Protein AF-A0A953EU30-F1 (afdb_monomer)

pLDDT: mean 80.93, std 12.47, range [47.41, 94.0]

Sequence (83 aa):
MPPTIDPLVEQKQRDAMTFVLLGGFFTVMALLVLIGTLWTLARPHAMVVNLVAGLILLAMGGAMFGFGVHKRRLADYPREEQP

Mean predicted aligned error: 9.38 Å

Solvent-accessible surface area (backbone atoms only — not comparable to full-atom values): 4499 Å² total; per-residue (Å²): 130,80,85,81,73,56,67,70,59,57,50,53,50,51,54,54,50,50,45,30,52,51,11,46,52,34,32,54,51,13,52,53,35,47,55,52,26,69,78,26,70,92,38,66,71,59,25,51,52,30,46,53,53,16,50,53,34,32,52,53,9,44,48,39,26,49,53,45,51,52,53,48,58,63,67,67,53,79,89,81,81,77,134

Nearest PDB structures (foldseek):
  7a0g-assembly1_FFF  TM=6.231E-01  e=2.522E+00  Serratia marcescens
  5o66-assembly1_F  TM=6.687E-01  e=3.644E+00  Escherichia coli O157:H7
  1wp7-assembly1_B  TM=5.336E-01  e=5.599E+00  Henipavirus nipahense
  8qaf-assembly1_A  TM=4.464E-01  e=8.091E+00  synthetic construct

Secondary structure (DSSP, 8-state):
------HHHHHHHHHHHHHHHHHHHHHHHHHHHHHHHGGGTT-HHHHHHHHHHHHHHHHHHHHHHHHHHHHHHHHTS------

Foldseek 3Di:
DPDPDDVVVVVVVVVLVVLLVVLQVLLVVLVVLLVVLVVCPVPVVSNVVSPVSSVVSNVSSVVSNVVSVVVVVVVPPDPPDDD

Radius of gyration: 19.3 Å; Cα contacts (8 Å, |Δi|>4): 62; chains: 1; bounding box: 40×22×64 Å

Structure (mmCIF, N/CA/C/O backbone):
data_AF-A0A953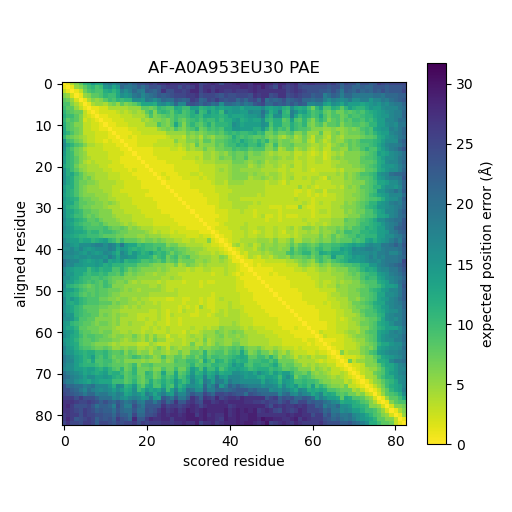EU30-F1
#
_entry.id   AF-A0A953EU30-F1
#
loop_
_atom_site.group_PDB
_atom_site.id
_atom_site.type_symbol
_atom_site.label_atom_id
_atom_site.label_alt_id
_atom_site.label_comp_id
_atom_site.label_asym_id
_atom_site.label_entity_id
_atom_site.label_seq_id
_atom_site.pdbx_PDB_ins_code
_atom_site.Cartn_x
_atom_site.Cartn_y
_atom_site.Cartn_z
_atom_site.occupancy
_atom_site.B_iso_or_equiv
_atom_site.auth_seq_id
_atom_site.auth_comp_id
_atom_site.auth_asym_id
_atom_site.auth_atom_id
_atom_site.pdbx_PDB_model_num
ATOM 1 N N . MET A 1 1 ? 11.515 11.827 -41.132 1.00 62.12 1 MET A N 1
ATOM 2 C CA . MET A 1 1 ? 10.243 11.334 -40.562 1.00 62.12 1 MET A CA 1
ATOM 3 C C . MET A 1 1 ? 10.404 11.273 -39.057 1.00 62.12 1 MET A C 1
ATOM 5 O O . MET A 1 1 ? 11.411 10.717 -38.632 1.00 62.12 1 MET A O 1
ATOM 9 N N . PRO A 1 2 ? 9.495 11.857 -38.261 1.00 66.25 2 PRO A N 1
ATOM 10 C CA . PRO A 1 2 ? 9.471 11.571 -36.831 1.00 66.25 2 PRO A CA 1
ATOM 11 C C . PRO A 1 2 ? 9.221 10.065 -36.629 1.00 66.25 2 PRO A C 1
ATOM 13 O O . PRO A 1 2 ? 8.503 9.469 -37.440 1.00 66.25 2 PRO A O 1
ATOM 16 N N . PRO A 1 3 ? 9.824 9.431 -35.609 1.00 66.44 3 PRO A N 1
ATOM 17 C CA . PRO A 1 3 ? 9.572 8.025 -35.323 1.00 66.44 3 PRO A CA 1
ATOM 18 C C . PRO A 1 3 ? 8.076 7.831 -35.060 1.00 66.44 3 PRO A C 1
ATOM 20 O O . PRO A 1 3 ? 7.495 8.477 -34.189 1.00 66.44 3 PRO A O 1
ATOM 23 N N . THR A 1 4 ? 7.441 6.969 -35.848 1.00 71.81 4 THR A N 1
ATOM 24 C CA . THR A 1 4 ? 6.051 6.556 -35.652 1.00 71.81 4 THR A CA 1
ATOM 25 C C . THR A 1 4 ? 6.056 5.555 -34.502 1.00 71.81 4 THR A C 1
ATOM 27 O O . THR A 1 4 ? 6.316 4.371 -34.698 1.00 71.81 4 THR A O 1
ATOM 30 N N . ILE A 1 5 ? 5.878 6.042 -33.273 1.00 68.38 5 ILE A N 1
ATOM 31 C CA . ILE A 1 5 ? 5.650 5.166 -32.122 1.00 68.38 5 ILE A CA 1
ATOM 32 C C . ILE A 1 5 ? 4.326 4.443 -32.382 1.00 68.38 5 ILE A C 1
ATOM 34 O O . ILE A 1 5 ? 3.312 5.080 -32.662 1.00 68.38 5 ILE A O 1
ATOM 38 N N . ASP A 1 6 ? 4.349 3.114 -32.334 1.00 80.44 6 ASP A N 1
ATOM 39 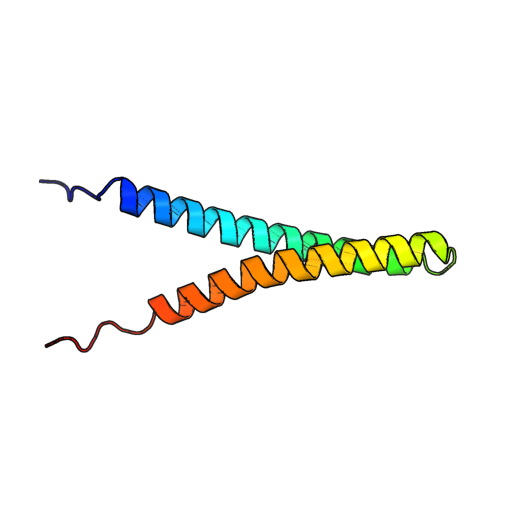C CA . ASP A 1 6 ? 3.147 2.302 -32.483 1.00 80.44 6 ASP A CA 1
ATOM 40 C C . ASP A 1 6 ? 2.174 2.653 -31.335 1.00 80.44 6 ASP A C 1
ATOM 42 O O . ASP A 1 6 ? 2.536 2.480 -30.162 1.00 80.44 6 ASP A O 1
ATOM 46 N N . PRO A 1 7 ? 0.962 3.170 -31.620 1.00 78.44 7 PRO A N 1
ATOM 47 C CA . PRO A 1 7 ? 0.038 3.654 -30.590 1.00 78.44 7 PRO A CA 1
ATOM 48 C C . PRO A 1 7 ? -0.315 2.571 -29.559 1.00 78.44 7 PRO A C 1
ATOM 50 O O . PRO A 1 7 ? -0.585 2.876 -28.396 1.00 78.44 7 PRO A O 1
ATOM 53 N N . LEU A 1 8 ? -0.244 1.293 -29.950 1.00 79.75 8 LEU A N 1
ATOM 54 C CA . LEU A 1 8 ? -0.455 0.157 -29.052 1.00 79.75 8 LEU A CA 1
ATOM 55 C C . LEU A 1 8 ? 0.645 0.027 -27.988 1.00 79.75 8 LEU A C 1
ATOM 57 O O . LEU A 1 8 ? 0.376 -0.398 -26.860 1.00 79.75 8 LEU A O 1
ATOM 61 N N . VAL A 1 9 ? 1.886 0.377 -28.331 1.00 78.25 9 VAL A N 1
ATOM 62 C CA . VAL A 1 9 ? 3.031 0.324 -27.412 1.00 78.25 9 VAL A CA 1
ATOM 63 C C . VAL A 1 9 ? 2.949 1.466 -26.403 1.00 78.25 9 VAL A C 1
ATOM 65 O O . VAL A 1 9 ? 3.137 1.235 -25.206 1.00 78.25 9 VAL A O 1
ATOM 68 N N . GLU A 1 10 ? 2.598 2.668 -26.858 1.00 80.25 10 GLU A N 1
ATOM 69 C CA . GLU A 1 10 ? 2.422 3.837 -25.991 1.00 80.25 10 GLU A CA 1
ATOM 70 C C . GLU A 1 10 ? 1.281 3.628 -24.983 1.00 80.25 10 GLU A C 1
ATOM 72 O O . GLU A 1 10 ? 1.444 3.869 -23.783 1.00 80.25 10 GLU A O 1
ATOM 77 N N . GLN A 1 11 ? 0.147 3.086 -25.435 1.00 82.62 11 GLN A N 1
ATOM 78 C CA . GLN A 1 11 ? -0.992 2.801 -24.563 1.00 82.62 11 GLN A CA 1
ATOM 79 C C . GLN A 1 11 ? -0.643 1.761 -23.484 1.00 82.62 11 GLN A C 1
ATOM 81 O O . GLN A 1 11 ? -0.892 1.990 -22.300 1.00 82.62 11 GLN A O 1
ATOM 86 N N . LYS A 1 12 ? 0.042 0.668 -23.854 1.00 78.69 12 LYS A N 1
ATOM 87 C CA . LYS A 1 12 ? 0.506 -0.346 -22.888 1.00 78.69 12 LYS A CA 1
ATOM 88 C C . LYS A 1 12 ? 1.449 0.223 -21.827 1.00 78.69 12 LYS A C 1
ATOM 90 O O . LYS A 1 12 ? 1.388 -0.195 -20.668 1.00 78.69 12 LYS A O 1
ATOM 95 N N . GLN A 1 13 ? 2.329 1.154 -22.198 1.00 80.31 13 GLN A N 1
ATOM 96 C CA . GLN A 1 13 ? 3.223 1.806 -21.237 1.00 80.31 13 GLN A CA 1
ATOM 97 C C . GLN A 1 13 ? 2.452 2.691 -20.251 1.00 80.31 13 GLN A C 1
ATOM 99 O O . GLN A 1 13 ? 2.736 2.656 -19.048 1.00 80.31 13 GLN A O 1
ATOM 104 N N . ARG A 1 14 ? 1.447 3.434 -20.729 1.00 84.12 14 ARG A N 1
ATOM 105 C CA . ARG A 1 14 ? 0.581 4.261 -19.874 1.00 84.12 14 ARG A CA 1
ATOM 106 C C . ARG A 1 14 ? -0.242 3.423 -18.900 1.00 84.12 14 ARG A C 1
ATOM 108 O O . ARG A 1 14 ? -0.317 3.774 -17.719 1.00 84.12 14 ARG A O 1
ATOM 115 N N . ASP A 1 15 ? -0.786 2.299 -19.351 1.00 85.50 15 ASP A N 1
ATOM 116 C CA . ASP A 1 15 ? -1.546 1.387 -18.491 1.00 85.50 15 ASP A CA 1
ATOM 117 C C . ASP A 1 15 ? -0.651 0.793 -17.395 1.00 85.50 15 ASP A C 1
ATOM 119 O O . ASP A 1 15 ? -1.007 0.798 -16.215 1.00 85.50 15 ASP A O 1
ATOM 123 N N . ALA A 1 16 ? 0.565 0.368 -17.755 1.00 80.81 16 ALA A N 1
ATOM 124 C CA . ALA A 1 16 ? 1.541 -0.141 -16.794 1.00 80.81 16 ALA A CA 1
ATOM 125 C C . ALA A 1 16 ? 1.979 0.926 -15.775 1.00 80.81 16 ALA A C 1
ATOM 127 O O . ALA A 1 16 ? 2.175 0.618 -14.598 1.00 80.81 16 ALA A O 1
ATOM 128 N N . MET A 1 17 ? 2.137 2.183 -16.202 1.00 83.31 17 MET A N 1
ATOM 129 C CA . MET A 1 17 ? 2.465 3.290 -15.300 1.00 83.31 17 MET A CA 1
ATOM 130 C C . MET A 1 17 ? 1.318 3.594 -14.334 1.00 83.31 17 MET A C 1
ATOM 132 O O . MET A 1 17 ? 1.556 3.719 -13.133 1.00 83.31 17 MET A O 1
ATOM 136 N N . THR A 1 18 ? 0.086 3.631 -14.838 1.00 88.38 18 THR A N 1
ATOM 137 C CA . THR A 1 18 ? -1.123 3.813 -14.022 1.00 88.38 18 THR A CA 1
ATOM 138 C C . THR A 1 18 ? -1.258 2.702 -12.984 1.00 88.38 18 THR A C 1
ATOM 140 O O . THR A 1 18 ? -1.518 2.980 -11.816 1.00 88.38 18 THR A O 1
ATOM 143 N N . PHE A 1 19 ? -1.008 1.450 -13.375 1.00 84.44 19 PHE A N 1
ATOM 144 C CA . PHE A 1 19 ? -1.100 0.294 -12.482 1.00 84.44 19 PHE A CA 1
ATOM 145 C C . PHE A 1 19 ? -0.109 0.368 -11.312 1.00 84.44 19 PHE A C 1
ATOM 147 O O . PHE A 1 19 ? -0.479 0.102 -10.168 1.00 84.44 19 PHE A O 1
ATOM 154 N N . VAL A 1 20 ? 1.135 0.786 -11.577 1.00 85.06 20 VAL A N 1
ATOM 155 C CA . VAL A 1 20 ? 2.151 1.005 -10.531 1.00 85.06 20 VAL A CA 1
ATOM 156 C C . VAL A 1 20 ? 1.743 2.140 -9.595 1.00 85.06 20 VAL A C 1
ATOM 158 O O . VAL A 1 20 ? 1.865 1.994 -8.378 1.00 85.06 20 VAL A O 1
ATOM 161 N N . LEU A 1 21 ? 1.237 3.250 -10.144 1.00 89.19 21 LEU A N 1
ATOM 162 C CA . LEU A 1 21 ? 0.779 4.393 -9.349 1.00 89.19 21 LEU A CA 1
ATOM 163 C C . LEU A 1 21 ? -0.365 3.992 -8.411 1.00 89.19 21 LEU A C 1
ATOM 165 O O . LEU A 1 21 ? -0.350 4.324 -7.226 1.00 89.19 21 LEU A O 1
ATOM 169 N N . LEU A 1 22 ? -1.329 3.237 -8.940 1.00 89.12 22 LEU A N 1
ATOM 170 C CA . LEU A 1 22 ? -2.495 2.773 -8.201 1.00 89.12 22 LEU A CA 1
ATOM 171 C C . LEU A 1 22 ? -2.104 1.770 -7.104 1.00 89.12 22 LEU A C 1
ATOM 173 O O . LEU A 1 22 ? -2.573 1.884 -5.972 1.00 89.12 22 LEU A O 1
ATOM 177 N N . GLY A 1 23 ? -1.181 0.847 -7.398 1.00 87.94 23 GLY A N 1
ATOM 178 C CA . GLY A 1 23 ? -0.611 -0.055 -6.394 1.00 87.94 23 GLY A CA 1
ATOM 179 C C . GLY A 1 23 ? 0.104 0.693 -5.265 1.00 87.94 23 GLY A C 1
ATOM 180 O O . GLY A 1 23 ? -0.101 0.394 -4.086 1.00 87.94 23 GLY A O 1
ATOM 181 N N . GLY A 1 24 ? 0.887 1.722 -5.607 1.00 88.75 24 GLY A N 1
ATOM 182 C CA . GLY A 1 24 ? 1.534 2.598 -4.628 1.00 88.75 24 GLY A CA 1
ATOM 183 C C . GLY A 1 24 ? 0.522 3.328 -3.740 1.00 88.75 24 GLY A C 1
ATOM 184 O O . GLY A 1 24 ? 0.645 3.302 -2.516 1.00 88.75 24 GLY A O 1
ATOM 185 N N . PHE A 1 25 ? -0.524 3.905 -4.338 1.00 92.19 25 PHE A N 1
ATOM 186 C CA . PHE A 1 25 ? -1.604 4.570 -3.605 1.00 92.19 25 PHE A CA 1
ATOM 187 C C . PHE A 1 25 ? -2.299 3.629 -2.612 1.00 92.19 25 PHE A C 1
ATOM 189 O O . PHE A 1 25 ? -2.435 3.969 -1.434 1.00 92.19 25 PHE A O 1
ATOM 196 N N . PHE A 1 26 ? -2.681 2.425 -3.051 1.00 90.44 26 PHE A N 1
ATOM 197 C CA . PHE A 1 26 ? -3.303 1.438 -2.166 1.00 90.44 26 PHE A CA 1
ATOM 198 C C . PHE A 1 26 ? -2.381 1.009 -1.028 1.00 90.44 26 PHE A C 1
ATOM 200 O O . PHE A 1 26 ? -2.847 0.841 0.096 1.00 90.44 26 PHE A O 1
ATOM 207 N N . THR A 1 27 ? -1.078 0.903 -1.285 1.00 89.00 27 THR A N 1
ATOM 208 C CA . THR A 1 27 ? -0.089 0.579 -0.248 1.00 89.00 27 THR A CA 1
ATOM 209 C C . THR A 1 27 ? -0.034 1.669 0.826 1.00 89.00 27 THR A C 1
ATOM 211 O O . THR A 1 27 ? -0.069 1.363 2.016 1.00 89.00 27 THR A O 1
ATOM 214 N N . VAL A 1 28 ? -0.012 2.948 0.432 1.00 92.31 28 VAL A N 1
ATOM 215 C CA . VAL A 1 28 ? -0.026 4.074 1.384 1.00 92.31 28 VAL A CA 1
ATOM 216 C C . VAL A 1 28 ? -1.327 4.096 2.188 1.00 92.31 28 VAL A C 1
ATOM 218 O O . VAL A 1 28 ? -1.290 4.235 3.410 1.00 92.31 28 VAL A O 1
ATOM 221 N N . MET A 1 29 ? -2.475 3.901 1.531 1.00 91.75 29 MET A N 1
ATOM 222 C CA . MET A 1 29 ? -3.768 3.808 2.217 1.00 91.75 29 MET A CA 1
ATOM 223 C C . MET A 1 29 ? -3.807 2.646 3.215 1.00 91.75 29 MET A C 1
ATOM 225 O O . MET A 1 29 ? -4.267 2.826 4.341 1.00 91.75 29 MET A O 1
ATOM 229 N N . ALA A 1 30 ? -3.276 1.479 2.845 1.00 91.38 30 ALA A N 1
ATOM 230 C CA . ALA A 1 30 ? -3.190 0.325 3.734 1.00 91.38 30 ALA A CA 1
ATOM 231 C C . ALA A 1 30 ? -2.400 0.643 5.010 1.00 91.38 30 ALA A C 1
ATOM 233 O O . ALA A 1 30 ? -2.850 0.322 6.110 1.00 91.38 30 ALA A O 1
ATOM 234 N N . LEU A 1 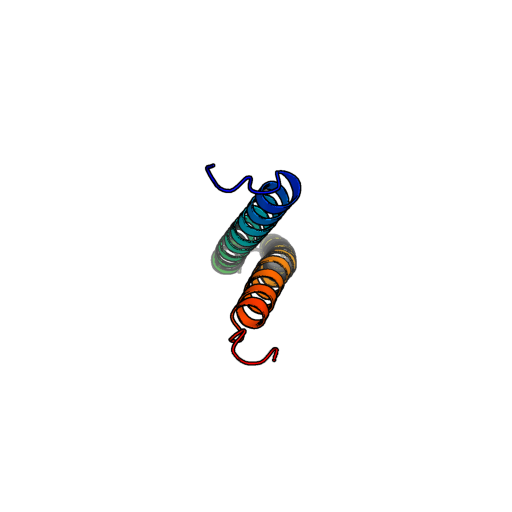31 ? -1.255 1.321 4.878 1.00 91.12 31 LEU A N 1
ATOM 235 C CA . LEU A 1 31 ? -0.448 1.748 6.022 1.00 91.12 31 LEU A CA 1
ATOM 236 C C . LEU A 1 31 ? -1.220 2.705 6.932 1.00 91.12 31 LEU A C 1
ATOM 238 O O . LEU A 1 31 ? -1.202 2.524 8.146 1.00 91.12 31 LEU A O 1
ATOM 242 N N . LEU A 1 32 ? -1.942 3.677 6.370 1.00 92.06 32 LEU A N 1
ATOM 243 C CA . LEU A 1 32 ? -2.769 4.593 7.162 1.00 92.06 32 LEU A CA 1
ATOM 244 C C . LEU A 1 32 ? -3.884 3.862 7.920 1.00 92.06 32 LEU A C 1
ATOM 246 O O . LEU A 1 32 ? -4.123 4.169 9.085 1.00 92.06 32 LEU A O 1
ATOM 250 N N . VAL A 1 3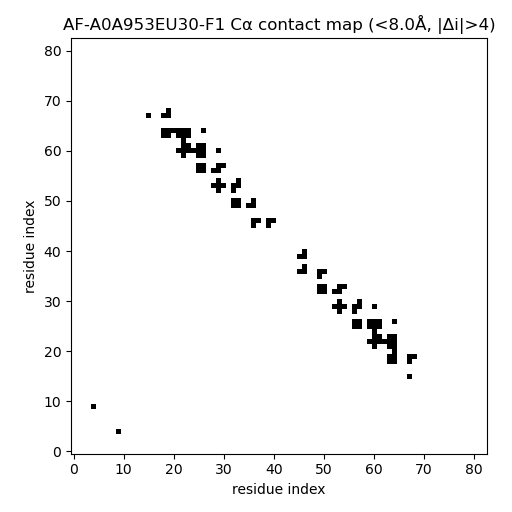3 ? -4.533 2.873 7.300 1.00 90.19 33 VAL A N 1
ATOM 251 C CA . VAL A 1 33 ? -5.567 2.051 7.957 1.00 90.19 33 VAL A CA 1
ATOM 252 C C . VAL A 1 33 ? -4.966 1.205 9.084 1.00 90.19 33 VAL A C 1
ATOM 254 O O . VAL A 1 33 ? -5.518 1.151 10.187 1.00 90.19 33 VAL A O 1
ATOM 257 N N . LEU A 1 34 ? -3.805 0.587 8.854 1.00 88.62 34 LEU A N 1
ATOM 258 C CA . LEU A 1 34 ? -3.093 -0.180 9.880 1.00 88.62 34 LEU A CA 1
ATOM 259 C C . 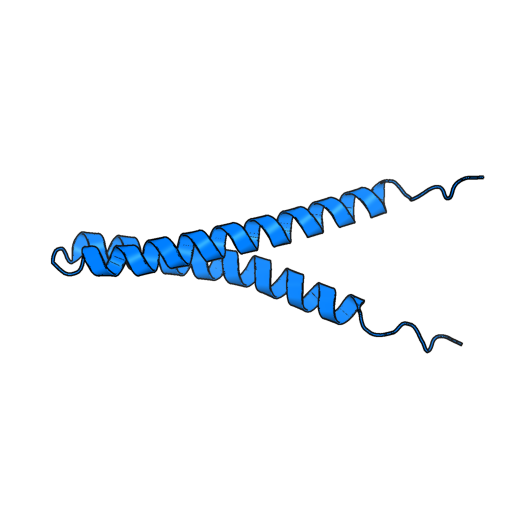LEU A 1 34 ? -2.650 0.714 11.048 1.00 88.62 34 LEU A C 1
ATOM 261 O O . LEU A 1 34 ? -2.824 0.340 12.205 1.00 88.62 34 LEU A O 1
ATOM 265 N N . ILE A 1 35 ? -2.175 1.928 10.770 1.00 91.00 35 ILE A N 1
ATOM 266 C CA . ILE A 1 35 ? -1.855 2.930 11.795 1.00 91.00 35 ILE A CA 1
ATOM 267 C C . ILE A 1 35 ? -3.124 3.351 12.552 1.00 91.00 35 ILE A C 1
ATOM 269 O O . ILE A 1 35 ? -3.130 3.367 13.779 1.00 91.00 35 ILE A O 1
ATOM 273 N N . GLY A 1 36 ? -4.230 3.612 11.852 1.00 87.38 36 GLY A N 1
ATOM 274 C CA . GLY A 1 36 ? -5.525 3.938 12.459 1.00 87.38 36 GLY A CA 1
ATOM 275 C C . GLY A 1 36 ? -6.078 2.818 13.345 1.00 87.38 36 GLY A C 1
ATOM 276 O O . GLY A 1 36 ? -6.787 3.085 14.316 1.00 87.38 36 GLY A O 1
ATOM 277 N N . THR A 1 37 ? -5.686 1.568 13.083 1.00 89.62 37 THR A N 1
ATOM 278 C CA . THR A 1 37 ? -6.012 0.422 13.943 1.00 89.62 37 THR A CA 1
ATOM 279 C C . THR A 1 37 ? -5.477 0.629 15.367 1.00 89.62 37 THR A C 1
ATOM 281 O O . THR A 1 37 ? -6.164 0.254 16.321 1.00 89.62 37 THR A O 1
ATOM 284 N N . LEU A 1 38 ? -4.342 1.329 15.533 1.00 89.31 38 LEU A N 1
ATOM 285 C CA . LEU A 1 38 ? -3.742 1.651 16.837 1.00 89.31 38 LEU A CA 1
ATOM 286 C C . LEU A 1 38 ? -4.624 2.560 17.712 1.00 89.31 38 LEU A C 1
ATOM 288 O O . LEU A 1 38 ? -4.601 2.465 18.936 1.00 89.31 38 LEU A O 1
ATOM 292 N N . TRP A 1 39 ? -5.465 3.402 17.110 1.00 88.50 39 TRP A N 1
ATOM 293 C CA . TRP A 1 39 ? -6.431 4.217 17.860 1.00 88.50 39 TRP A CA 1
ATOM 294 C C . TRP A 1 39 ? -7.688 3.437 18.262 1.00 88.50 39 TRP A C 1
ATOM 296 O O . TRP A 1 39 ? -8.454 3.886 19.114 1.00 88.50 39 TRP A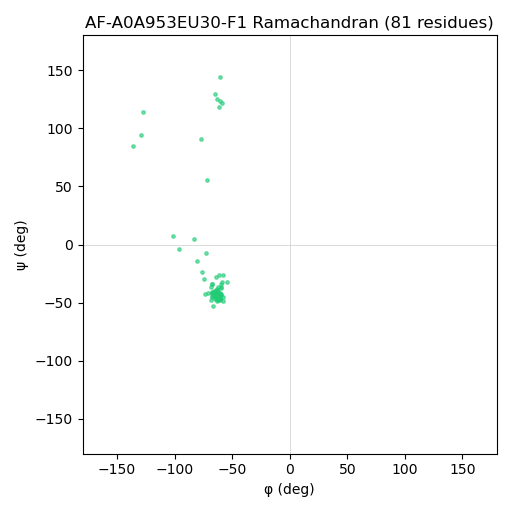 O 1
ATOM 306 N N . THR A 1 40 ? -7.911 2.259 17.675 1.00 86.44 40 THR A N 1
ATOM 307 C CA . THR A 1 40 ? -9.118 1.449 17.896 1.00 86.44 40 THR A CA 1
ATOM 308 C C . THR A 1 40 ? -8.927 0.281 18.863 1.00 86.44 40 THR A C 1
ATOM 310 O O . THR A 1 40 ? -9.864 -0.492 19.044 1.00 86.44 40 THR A O 1
ATOM 313 N N . LEU A 1 41 ? -7.776 0.166 19.544 1.00 82.38 41 LEU A N 1
ATOM 314 C CA . LEU A 1 41 ? -7.494 -0.946 20.473 1.00 82.38 41 LEU A CA 1
ATOM 315 C C . LEU A 1 41 ? -8.558 -1.116 21.570 1.00 82.38 41 LEU A C 1
ATOM 317 O O . LEU A 1 41 ? -8.850 -2.234 21.979 1.00 82.38 41 LEU A O 1
ATOM 321 N N . ALA A 1 42 ? -9.183 -0.024 22.018 1.00 86.00 42 ALA A N 1
ATOM 322 C CA . ALA A 1 42 ? -10.243 -0.063 23.027 1.00 86.00 42 ALA A CA 1
ATOM 323 C C . ALA A 1 42 ? -11.588 -0.618 22.503 1.00 86.00 42 ALA A C 1
ATOM 325 O O . ALA A 1 42 ? -12.525 -0.799 23.280 1.00 86.00 42 ALA A O 1
ATOM 326 N N . ARG A 1 43 ? -11.723 -0.857 21.190 1.00 89.38 43 ARG A N 1
ATOM 327 C CA . ARG A 1 43 ? -12.949 -1.344 20.541 1.00 89.38 43 ARG A CA 1
ATOM 328 C C . ARG A 1 43 ? -12.626 -2.554 19.652 1.00 89.38 43 ARG A C 1
ATOM 330 O O . ARG A 1 43 ? -12.319 -2.370 18.473 1.00 89.38 43 ARG A O 1
ATOM 337 N N . PRO A 1 44 ? -12.761 -3.794 20.164 1.00 85.94 44 PRO A N 1
ATOM 338 C CA . PRO A 1 44 ? -12.284 -4.996 19.473 1.00 85.94 44 PRO A CA 1
ATOM 339 C C . PRO A 1 44 ? -12.934 -5.195 18.099 1.00 85.94 44 PRO A C 1
ATOM 341 O O . PRO A 1 44 ? -12.262 -5.574 17.147 1.00 85.94 44 PRO A O 1
ATOM 344 N N . HIS A 1 45 ? -14.219 -4.858 17.958 1.00 86.38 45 HIS A N 1
ATOM 345 C CA . HIS A 1 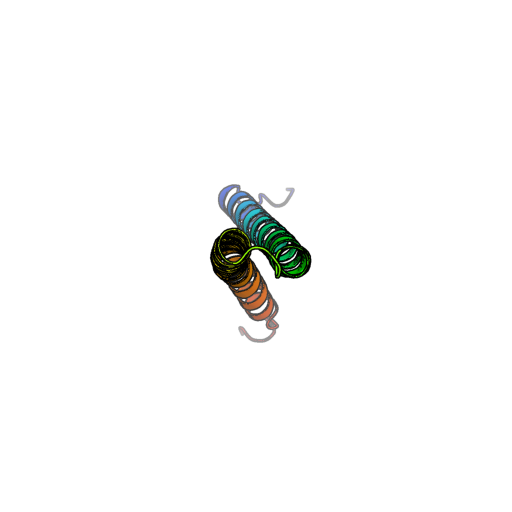45 ? -14.917 -4.944 16.675 1.00 86.38 45 HIS A CA 1
ATOM 346 C C . HIS A 1 45 ? -14.326 -3.996 15.614 1.00 86.38 45 HIS A C 1
ATOM 348 O O . HIS A 1 45 ? -14.100 -4.397 14.478 1.00 86.38 45 HIS A O 1
ATOM 354 N N . ALA A 1 46 ? -14.039 -2.743 15.980 1.00 86.56 46 ALA A N 1
ATOM 355 C CA . ALA A 1 46 ? -13.453 -1.769 15.055 1.00 86.56 46 ALA A CA 1
ATOM 356 C C . ALA A 1 46 ? -12.010 -2.142 14.681 1.00 86.56 46 ALA A C 1
ATOM 358 O O . ALA A 1 46 ? -11.615 -2.001 13.525 1.00 86.56 46 ALA A O 1
ATOM 359 N N . MET A 1 47 ? -11.259 -2.680 15.645 1.00 90.62 47 MET A N 1
ATOM 360 C CA . MET A 1 47 ? -9.896 -3.153 15.434 1.00 90.62 47 MET A CA 1
ATOM 361 C C . MET A 1 47 ? -9.837 -4.279 14.393 1.00 90.62 47 MET A C 1
ATOM 363 O O . MET A 1 47 ? -9.031 -4.209 13.471 1.00 90.62 47 MET A O 1
ATOM 367 N N . VAL A 1 48 ? -10.711 -5.288 14.500 1.00 90.81 48 VAL A N 1
ATOM 368 C CA . VAL A 1 48 ? -10.748 -6.415 13.550 1.00 90.81 48 VAL A CA 1
ATOM 369 C C . VAL A 1 48 ? -11.087 -5.937 12.139 1.00 90.81 48 VAL A C 1
ATOM 371 O O . VAL A 1 48 ? -10.415 -6.332 11.189 1.00 90.81 48 VAL A O 1
ATOM 374 N N . VAL A 1 49 ? -12.082 -5.056 11.991 1.00 91.50 49 VAL A N 1
ATOM 375 C CA . VAL A 1 49 ? -12.476 -4.523 10.676 1.00 91.50 49 VAL A CA 1
ATOM 376 C C . VAL A 1 49 ? -11.331 -3.742 10.031 1.00 91.50 49 VAL A C 1
ATOM 378 O O . VAL A 1 49 ? -11.006 -3.998 8.872 1.00 91.50 49 VAL A O 1
ATOM 381 N N . ASN A 1 50 ? -10.680 -2.842 10.775 1.00 91.25 50 ASN A N 1
ATOM 382 C CA . ASN A 1 50 ? -9.549 -2.077 10.248 1.00 91.25 50 ASN A CA 1
ATOM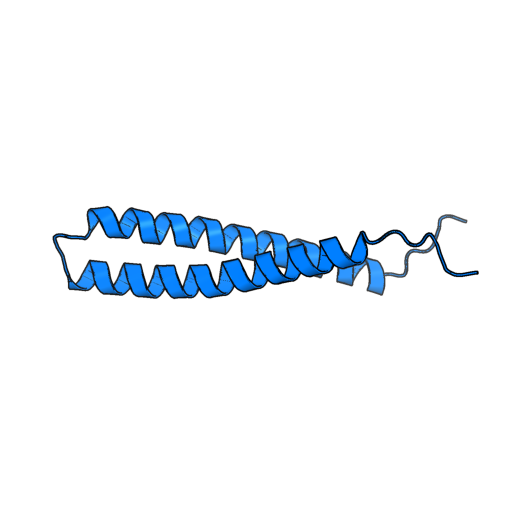 383 C C . ASN A 1 50 ? -8.360 -2.975 9.901 1.00 91.25 50 ASN A C 1
ATOM 385 O O . ASN A 1 50 ? -7.735 -2.782 8.861 1.00 91.25 50 ASN A O 1
ATOM 389 N N . LEU A 1 51 ? -8.075 -3.986 10.721 1.00 90.94 51 LEU A N 1
ATOM 390 C CA . LEU A 1 51 ? -6.971 -4.906 10.475 1.00 90.94 51 LEU A CA 1
ATOM 391 C C . LEU A 1 51 ? -7.213 -5.751 9.217 1.00 90.94 51 LEU A C 1
ATOM 393 O O . LEU A 1 51 ? -6.324 -5.862 8.376 1.00 90.94 51 LEU A O 1
ATOM 397 N N . VAL A 1 52 ? -8.426 -6.286 9.039 1.00 93.19 52 VAL A N 1
ATOM 398 C CA . VAL A 1 52 ? -8.796 -7.051 7.836 1.00 93.19 52 VAL A CA 1
ATOM 399 C C . VAL A 1 52 ? -8.780 -6.161 6.593 1.00 93.19 52 VAL A C 1
ATOM 401 O O . VAL A 1 52 ? -8.174 -6.529 5.586 1.00 93.19 52 VAL A O 1
ATOM 404 N N . ALA A 1 53 ? -9.387 -4.973 6.658 1.00 91.94 53 ALA A N 1
ATOM 405 C CA . ALA A 1 53 ? -9.393 -4.031 5.542 1.00 91.94 53 ALA A CA 1
ATOM 406 C C . ALA A 1 53 ? -7.969 -3.595 5.163 1.00 91.94 53 ALA A C 1
ATOM 408 O O . ALA A 1 53 ? -7.609 -3.614 3.985 1.00 91.94 53 ALA A O 1
ATOM 409 N N . GLY A 1 54 ? -7.142 -3.267 6.159 1.00 90.44 54 GLY A N 1
ATOM 410 C CA . GLY A 1 54 ? -5.742 -2.895 5.981 1.00 90.44 54 GLY A CA 1
ATOM 411 C C . GLY A 1 54 ? -4.915 -4.013 5.351 1.00 90.44 54 GLY A C 1
ATOM 412 O O . GLY A 1 54 ? -4.164 -3.749 4.418 1.00 90.44 54 GLY A O 1
ATOM 413 N N . LEU A 1 55 ? -5.092 -5.266 5.784 1.00 92.69 55 LEU A N 1
ATOM 414 C CA . LEU A 1 55 ? -4.400 -6.419 5.196 1.00 92.69 55 LEU A CA 1
ATOM 415 C C . LEU A 1 55 ? -4.800 -6.668 3.737 1.00 92.69 55 LEU A C 1
ATOM 417 O O . LEU A 1 55 ? -3.925 -6.921 2.912 1.00 92.69 55 LEU A O 1
ATOM 421 N N . ILE A 1 56 ? -6.089 -6.571 3.399 1.00 94.00 56 ILE A N 1
ATOM 422 C CA . ILE A 1 56 ? -6.561 -6.742 2.014 1.00 94.00 56 ILE A CA 1
ATOM 423 C C . ILE A 1 56 ? -5.998 -5.633 1.117 1.00 94.00 56 ILE A C 1
ATOM 425 O O . ILE A 1 56 ? -5.460 -5.916 0.044 1.00 94.00 56 ILE A O 1
ATOM 429 N N . LEU A 1 57 ? -6.065 -4.379 1.575 1.00 91.31 57 LEU A N 1
ATOM 430 C CA . LEU A 1 57 ? -5.489 -3.231 0.871 1.00 91.31 57 LEU A CA 1
ATOM 431 C C . LEU A 1 57 ? -3.976 -3.380 0.689 1.00 91.31 57 LEU A C 1
ATOM 433 O O . LEU A 1 57 ? -3.465 -3.097 -0.394 1.00 91.31 57 LEU A O 1
ATOM 437 N N . LEU A 1 58 ? -3.265 -3.860 1.713 1.00 90.31 58 LEU A N 1
ATOM 438 C CA . LEU A 1 58 ? -1.822 -4.080 1.652 1.00 90.31 58 LEU A CA 1
ATOM 439 C C . LEU A 1 58 ? -1.472 -5.208 0.681 1.00 90.31 58 LEU A C 1
ATOM 441 O O . LEU A 1 58 ? -0.530 -5.069 -0.093 1.00 90.31 58 LEU A O 1
ATOM 445 N N . ALA A 1 59 ? -2.234 -6.304 0.686 1.00 91.44 59 ALA A N 1
ATOM 446 C CA . ALA A 1 59 ? -2.034 -7.418 -0.231 1.00 91.44 59 ALA A CA 1
ATOM 447 C C . ALA A 1 59 ? -2.248 -6.984 -1.687 1.00 91.44 59 ALA A C 1
ATOM 449 O O . ALA A 1 59 ? -1.403 -7.263 -2.537 1.00 91.44 59 ALA A O 1
ATOM 450 N N . MET A 1 60 ? -3.328 -6.251 -1.978 1.00 91.38 60 MET A N 1
ATOM 451 C CA . MET A 1 60 ? -3.590 -5.736 -3.326 1.00 91.38 60 MET A CA 1
ATOM 452 C C . MET A 1 60 ? -2.558 -4.689 -3.750 1.00 91.38 60 MET A C 1
ATOM 454 O O . MET A 1 60 ? -1.936 -4.834 -4.802 1.00 91.38 60 MET A O 1
ATOM 458 N N . GLY A 1 61 ? -2.340 -3.657 -2.931 1.00 87.62 61 GLY A N 1
ATOM 459 C CA . GLY A 1 61 ? -1.388 -2.587 -3.227 1.00 87.62 61 GLY A CA 1
ATOM 460 C C . GLY A 1 61 ? 0.037 -3.112 -3.380 1.00 87.62 61 GLY A C 1
ATOM 461 O O . GLY A 1 61 ? 0.702 -2.817 -4.374 1.00 87.62 61 GLY A O 1
ATOM 462 N N . GLY A 1 62 ? 0.466 -3.969 -2.453 1.00 87.12 62 GLY A N 1
ATOM 463 C CA . GLY A 1 62 ? 1.775 -4.611 -2.461 1.00 87.12 62 GLY A CA 1
ATOM 464 C C . GLY A 1 62 ? 1.970 -5.553 -3.646 1.00 87.12 62 GLY A C 1
ATOM 465 O O . GLY A 1 62 ? 3.028 -5.512 -4.270 1.00 87.12 62 GLY A O 1
ATOM 466 N N . ALA A 1 63 ? 0.959 -6.345 -4.021 1.00 87.06 63 ALA A N 1
ATOM 467 C CA . ALA A 1 63 ? 1.029 -7.177 -5.220 1.00 87.06 63 ALA A CA 1
ATOM 468 C C . ALA A 1 63 ? 1.159 -6.316 -6.483 1.00 87.06 63 ALA A C 1
ATOM 470 O O . ALA A 1 63 ? 2.054 -6.549 -7.290 1.00 87.06 63 ALA A O 1
ATOM 471 N N . MET A 1 64 ? 0.328 -5.283 -6.640 1.00 85.12 64 MET A N 1
ATOM 472 C CA . MET A 1 64 ? 0.361 -4.407 -7.817 1.00 85.12 64 MET A CA 1
ATOM 473 C C . MET A 1 64 ? 1.683 -3.641 -7.936 1.00 85.12 64 MET A C 1
ATOM 475 O O . MET A 1 64 ? 2.300 -3.603 -9.005 1.00 85.12 64 MET A O 1
ATOM 479 N N . PHE A 1 65 ? 2.138 -3.056 -6.828 1.00 83.94 65 PHE A N 1
ATOM 480 C CA . PHE A 1 65 ? 3.381 -2.299 -6.772 1.00 83.94 65 PHE A CA 1
ATOM 481 C C . PHE A 1 65 ? 4.598 -3.215 -6.941 1.00 83.94 65 PHE A C 1
ATOM 483 O O . PHE A 1 65 ? 5.461 -2.951 -7.777 1.00 83.94 65 PHE A O 1
ATOM 490 N N . GLY A 1 66 ? 4.644 -4.333 -6.213 1.00 82.38 66 GLY A N 1
ATOM 491 C CA . GLY A 1 66 ? 5.733 -5.305 -6.265 1.00 82.38 66 GLY A CA 1
ATOM 492 C C . GLY A 1 66 ? 5.893 -5.933 -7.647 1.00 82.38 66 GLY A C 1
ATOM 493 O O . GLY A 1 66 ? 7.005 -5.970 -8.174 1.00 82.38 66 GLY A O 1
ATOM 494 N N . PHE A 1 67 ? 4.793 -6.346 -8.284 1.00 79.50 67 PHE A N 1
ATOM 495 C CA . PHE A 1 67 ? 4.838 -6.917 -9.632 1.00 79.50 67 PHE A CA 1
ATOM 496 C C . PHE A 1 67 ? 5.289 -5.882 -10.668 1.00 79.50 67 PHE A C 1
ATOM 498 O O . PHE A 1 67 ? 6.087 -6.188 -11.553 1.00 79.50 67 PHE A O 1
ATOM 505 N N . GLY A 1 68 ? 4.830 -4.635 -10.539 1.00 75.31 68 GLY A N 1
ATOM 506 C CA . GLY A 1 68 ? 5.232 -3.549 -11.426 1.00 75.31 68 GLY A CA 1
ATOM 507 C C . GLY A 1 68 ? 6.703 -3.148 -11.278 1.00 75.31 68 GLY A C 1
ATOM 508 O O . GLY A 1 68 ? 7.387 -2.960 -12.284 1.00 75.31 68 GLY A O 1
ATOM 509 N N . VAL A 1 69 ? 7.223 -3.078 -10.049 1.00 75.19 69 VAL A N 1
ATOM 510 C CA . VAL A 1 69 ? 8.640 -2.769 -9.786 1.00 75.19 69 VAL A CA 1
ATOM 511 C C . VAL A 1 69 ? 9.548 -3.929 -10.201 1.00 75.19 69 VAL A C 1
ATOM 513 O O . VAL A 1 69 ? 10.579 -3.693 -10.830 1.00 75.19 69 VAL A O 1
ATOM 516 N N . HIS A 1 70 ? 9.168 -5.177 -9.915 1.00 74.94 70 HIS A N 1
ATOM 517 C CA . HIS A 1 70 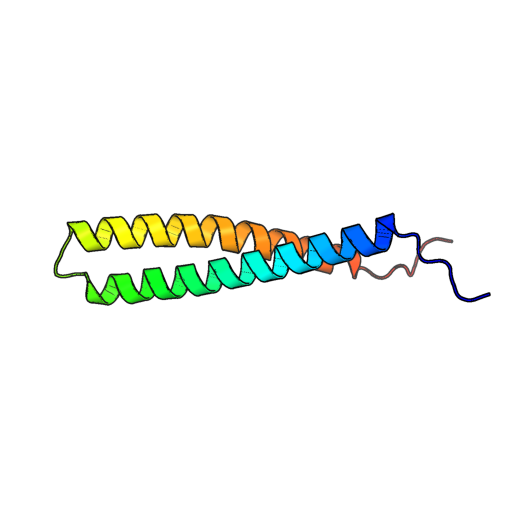? 9.947 -6.354 -10.312 1.00 74.94 70 HIS A CA 1
ATOM 518 C C . HIS A 1 70 ? 10.041 -6.481 -11.839 1.00 74.94 70 HIS A C 1
ATOM 520 O O . HIS A 1 70 ? 11.123 -6.692 -12.384 1.00 74.94 70 HIS A O 1
ATOM 526 N N . LYS A 1 71 ? 8.929 -6.253 -12.549 1.00 68.69 71 LYS A N 1
ATOM 527 C CA . LYS A 1 71 ? 8.892 -6.289 -14.016 1.00 68.69 71 LYS A CA 1
ATOM 528 C C . LYS A 1 71 ? 9.696 -5.150 -14.656 1.00 68.69 71 LYS A C 1
ATOM 530 O O . LYS A 1 71 ? 10.305 -5.366 -15.698 1.00 68.69 71 LYS A O 1
ATOM 535 N N . ARG A 1 72 ? 9.742 -3.966 -14.029 1.00 66.19 72 ARG A N 1
ATOM 536 C CA . ARG A 1 72 ? 10.611 -2.853 -14.462 1.00 66.19 72 ARG A CA 1
ATOM 537 C C . ARG A 1 72 ? 12.092 -3.166 -14.258 1.00 66.19 72 ARG A C 1
ATOM 539 O O . ARG A 1 72 ? 12.856 -3.013 -15.197 1.00 66.19 72 ARG A O 1
ATOM 546 N N . ARG A 1 73 ? 12.479 -3.721 -13.102 1.00 61.94 73 ARG A N 1
ATOM 547 C CA . ARG A 1 73 ? 13.873 -4.143 -12.859 1.00 61.94 73 ARG A CA 1
ATOM 548 C C . ARG A 1 73 ? 14.370 -5.196 -13.852 1.00 61.94 73 ARG A C 1
ATOM 550 O O . ARG A 1 73 ? 15.544 -5.190 -14.190 1.00 61.94 73 ARG A O 1
ATOM 557 N N . LEU A 1 74 ? 13.492 -6.088 -14.310 1.00 60.06 74 LEU A N 1
ATOM 558 C CA . LEU A 1 74 ? 13.822 -7.072 -15.346 1.00 60.06 74 LEU A CA 1
ATOM 559 C C . LEU A 1 74 ? 13.915 -6.451 -16.749 1.00 60.06 74 LEU A C 1
ATOM 561 O O . LEU A 1 74 ? 14.667 -6.946 -17.579 1.00 60.06 74 LEU A O 1
ATOM 565 N N . ALA A 1 75 ? 13.171 -5.376 -17.019 1.00 58.75 75 ALA A N 1
ATOM 566 C CA . ALA A 1 75 ? 13.259 -4.633 -18.276 1.00 58.75 75 ALA A CA 1
ATOM 567 C C . ALA A 1 75 ? 14.503 -3.724 -18.350 1.00 58.75 75 ALA A C 1
ATOM 569 O O . ALA A 1 75 ? 14.961 -3.431 -19.450 1.00 58.75 75 ALA A O 1
ATOM 570 N N . ASP A 1 76 ? 15.050 -3.330 -17.196 1.00 56.38 76 ASP A N 1
ATOM 571 C CA . ASP A 1 76 ? 16.296 -2.560 -17.059 1.00 56.38 76 ASP A CA 1
ATOM 572 C C . ASP A 1 76 ? 17.566 -3.439 -17.100 1.00 56.38 76 ASP A C 1
ATOM 574 O O . ASP A 1 76 ? 18.674 -2.929 -16.922 1.00 56.38 76 ASP A O 1
ATOM 578 N N . TYR A 1 77 ? 17.448 -4.754 -17.338 1.00 48.38 77 TYR A N 1
ATOM 579 C CA . TYR A 1 77 ? 18.622 -5.584 -17.623 1.00 48.38 77 TYR A CA 1
ATOM 580 C C . TYR A 1 77 ? 19.243 -5.119 -18.956 1.00 48.38 77 TYR A C 1
ATOM 582 O O . TYR A 1 77 ? 18.510 -4.973 -19.941 1.00 48.38 77 TYR A O 1
ATOM 590 N N . PRO A 1 78 ? 20.560 -4.852 -19.016 1.00 49.84 78 PRO A N 1
ATOM 591 C CA . PRO A 1 78 ? 21.183 -4.241 -20.183 1.00 49.84 78 PRO A CA 1
ATOM 592 C C . PRO A 1 78 ? 20.988 -5.121 -21.422 1.00 49.84 78 PRO A C 1
ATOM 594 O O . PRO A 1 78 ? 21.402 -6.280 -21.445 1.00 49.84 78 PRO A O 1
ATOM 597 N N . ARG A 1 79 ? 20.385 -4.559 -22.481 1.00 60.94 79 ARG A N 1
ATOM 598 C CA . ARG A 1 79 ? 20.432 -5.126 -23.839 1.00 60.94 79 ARG A CA 1
ATOM 599 C C . ARG A 1 79 ? 21.833 -4.947 -24.442 1.00 60.94 79 ARG A C 1
ATOM 601 O O . ARG A 1 79 ? 21.968 -4.320 -25.488 1.00 60.94 79 ARG A O 1
ATOM 608 N N . GLU A 1 80 ? 22.876 -5.424 -23.776 1.00 55.19 80 GLU A N 1
ATOM 609 C CA . GLU A 1 80 ? 24.235 -5.338 -24.327 1.00 55.19 80 GLU A CA 1
ATOM 610 C C . GLU A 1 80 ? 24.691 -6.598 -25.060 1.00 55.19 80 GLU A C 1
ATOM 612 O O . GLU A 1 80 ? 25.716 -6.560 -25.725 1.00 55.19 80 GLU A O 1
ATOM 617 N N . GLU A 1 81 ? 23.908 -7.676 -25.080 1.00 54.44 81 GLU A N 1
ATOM 618 C CA . GLU A 1 81 ? 24.264 -8.853 -25.878 1.00 54.44 81 GLU A CA 1
ATOM 619 C C . GLU A 1 81 ? 23.055 -9.409 -26.629 1.00 54.44 81 GLU A C 1
ATOM 621 O O . GLU A 1 81 ? 22.385 -10.345 -26.195 1.00 54.44 81 GLU A O 1
ATOM 626 N N . GLN A 1 82 ? 22.783 -8.838 -27.800 1.00 47.41 82 GLN A N 1
ATOM 627 C CA . GLN A 1 82 ? 22.296 -9.638 -28.922 1.00 47.41 82 GLN A CA 1
ATOM 628 C C . GLN A 1 82 ? 23.209 -9.336 -30.123 1.00 47.41 82 GLN A C 1
ATOM 630 O O . GLN A 1 82 ? 23.252 -8.171 -30.525 1.00 47.41 82 GLN A O 1
ATOM 635 N N . PRO A 1 83 ? 23.992 -10.324 -30.608 1.00 50.94 83 PRO A N 1
ATOM 636 C CA . PRO A 1 83 ? 24.913 -10.160 -31.735 1.00 50.94 83 PRO A CA 1
ATOM 637 C C . PRO A 1 83 ? 24.194 -9.891 -33.061 1.00 50.94 83 PRO A C 1
ATOM 639 O O . PRO A 1 83 ? 23.017 -10.302 -33.201 1.00 50.94 83 PRO A O 1
#